Protein AF-A0A8T4NK28-F1 (afdb_monomer_lite)

Foldseek 3Di:
DDVVVVVVVVVVVVVVVVVVVVVVCQQPPDQPDKKKKWFAPDKDFPQAFDDWQVRLLVVVCVVCVVLVVVLVLDQPLVNVVSVVSSSVQWTHDRTIIGTDMDIDPPPDHDPDYPPPIDMDMRTQGNNNVVSNVVSCVVCVPVD

pLDDT: mean 89.83, std 8.31, range [47.47, 97.06]

Secondary structure (DSSP, 8-state):
--HHHHHHHHHHHHHHHHHHHHHHHHHHT-EEEEEEEEEEEEEEEEEEE-SSHHHHHHHHHHH-HHHHHHHHHS-HHHHHHHHHHHHHHEEEESEEEEEEEEEBTTTB--S-PPTTPEEEEEEEEHHHHHHHHHHHHHHTT--

Radius of gyration: 22.83 Å; chains: 1; bounding box: 56×36×70 Å

Structure (mmCIF, N/CA/C/O backbone):
data_AF-A0A8T4NK28-F1
#
_entry.id   AF-A0A8T4NK28-F1
#
loop_
_atom_site.group_PDB
_atom_site.id
_atom_site.type_symbol
_atom_site.label_atom_id
_atom_site.label_alt_id
_atom_site.label_comp_id
_atom_site.label_asym_id
_atom_site.label_entity_id
_atom_site.label_seq_id
_atom_site.pdbx_PDB_ins_code
_atom_site.Cartn_x
_atom_site.Cartn_y
_atom_site.Cartn_z
_atom_site.occupancy
_atom_site.B_iso_or_equiv
_atom_site.auth_seq_id
_atom_site.auth_comp_id
_atom_site.auth_asym_id
_atom_site.auth_atom_id
_atom_site.pdbx_PDB_model_num
ATOM 1 N N . MET A 1 1 ? 32.283 12.018 -45.852 1.00 55.84 1 MET A N 1
ATOM 2 C CA . MET A 1 1 ? 31.283 11.688 -44.808 1.00 55.84 1 MET A CA 1
ATOM 3 C C . MET A 1 1 ? 30.054 11.068 -45.479 1.00 55.84 1 MET A C 1
ATOM 5 O O . MET A 1 1 ? 29.073 11.740 -45.735 1.00 55.84 1 MET A O 1
ATOM 9 N N . GLY A 1 2 ? 30.067 9.849 -46.005 1.00 69.69 2 GLY A N 1
ATOM 10 C CA . GLY A 1 2 ? 30.623 8.604 -45.489 1.00 69.69 2 GLY A CA 1
ATOM 11 C C . GLY A 1 2 ? 29.429 7.779 -45.011 1.00 69.69 2 GLY A C 1
ATOM 12 O O . GLY A 1 2 ? 28.984 7.988 -43.892 1.00 69.69 2 GLY A O 1
ATOM 13 N N . LYS A 1 3 ? 28.861 6.915 -45.867 1.00 86.62 3 LYS A N 1
ATOM 14 C CA . LYS A 1 3 ? 27.627 6.129 -45.617 1.00 86.62 3 LYS A CA 1
ATOM 15 C C . LYS A 1 3 ? 27.588 5.463 -44.225 1.00 86.62 3 LYS A C 1
ATOM 17 O O . LYS A 1 3 ? 26.523 5.355 -43.635 1.00 86.62 3 LYS A O 1
ATOM 22 N N . ILE A 1 4 ? 28.756 5.126 -43.681 1.00 89.62 4 ILE A N 1
ATOM 23 C CA . ILE A 1 4 ? 28.978 4.603 -42.325 1.00 89.62 4 ILE A CA 1
ATOM 24 C C . ILE A 1 4 ? 28.420 5.531 -41.231 1.00 89.62 4 ILE A C 1
ATOM 26 O O . ILE A 1 4 ? 27.738 5.058 -40.332 1.00 89.62 4 ILE A O 1
ATOM 30 N N . PHE A 1 5 ? 28.628 6.849 -41.323 1.00 92.44 5 PHE A N 1
ATOM 31 C CA . PHE A 1 5 ? 28.103 7.803 -40.337 1.00 92.44 5 PHE A CA 1
ATOM 32 C C . PHE A 1 5 ? 26.569 7.829 -40.326 1.00 92.44 5 PHE A C 1
ATOM 34 O O . PHE A 1 5 ? 25.961 7.887 -39.264 1.00 92.44 5 PHE A O 1
ATOM 41 N N . LYS A 1 6 ? 25.930 7.709 -41.500 1.00 92.31 6 LYS A N 1
ATOM 42 C CA . LYS A 1 6 ? 24.464 7.613 -41.602 1.00 92.31 6 LYS A CA 1
ATOM 43 C C . LYS A 1 6 ? 23.932 6.320 -40.979 1.00 92.31 6 LYS A C 1
ATOM 45 O O . LYS A 1 6 ? 22.901 6.356 -40.321 1.00 92.31 6 LYS A O 1
ATOM 50 N N . ILE A 1 7 ? 24.640 5.202 -41.166 1.00 93.56 7 ILE A N 1
ATOM 51 C CA . ILE A 1 7 ? 24.281 3.915 -40.554 1.00 93.56 7 ILE A CA 1
ATOM 52 C C . ILE A 1 7 ? 24.419 3.997 -39.030 1.00 93.56 7 ILE A C 1
ATOM 54 O O . ILE A 1 7 ? 23.490 3.621 -38.327 1.00 93.56 7 ILE A O 1
ATOM 58 N N . LEU A 1 8 ? 25.524 4.548 -38.516 1.00 93.88 8 LEU A N 1
ATOM 59 C CA . LEU A 1 8 ? 25.724 4.738 -37.075 1.00 93.88 8 LEU A CA 1
ATOM 60 C C . LEU A 1 8 ? 24.648 5.638 -36.456 1.00 93.88 8 LEU A C 1
ATOM 62 O O . LEU A 1 8 ? 24.099 5.297 -35.413 1.00 93.88 8 LEU A O 1
ATOM 66 N N . LEU A 1 9 ? 24.304 6.746 -37.118 1.00 95.06 9 LEU A N 1
ATOM 67 C CA . LEU A 1 9 ? 23.229 7.636 -36.677 1.00 95.06 9 LEU A CA 1
ATOM 68 C C . LEU A 1 9 ? 21.877 6.907 -36.630 1.00 95.06 9 LEU A C 1
ATOM 70 O O . LEU A 1 9 ? 21.128 7.060 -35.669 1.00 95.06 9 LEU A O 1
ATOM 74 N N . LEU A 1 10 ? 21.575 6.097 -37.649 1.00 95.69 10 LEU A N 1
ATOM 75 C CA . LEU A 1 10 ? 20.335 5.326 -37.710 1.00 95.69 10 LEU A CA 1
ATOM 76 C C . LEU A 1 10 ? 20.272 4.274 -36.597 1.00 95.69 10 LEU A C 1
ATOM 78 O O . LEU A 1 10 ? 19.253 4.169 -35.924 1.00 95.69 10 LEU A O 1
ATOM 82 N N . VAL A 1 11 ? 21.366 3.548 -36.356 1.00 96.06 11 VAL A N 1
ATOM 83 C CA . VAL A 1 11 ? 21.460 2.581 -35.252 1.00 96.06 11 VAL A CA 1
ATOM 84 C C . VAL A 1 11 ? 21.263 3.276 -33.905 1.00 96.06 11 VAL A C 1
ATOM 86 O O . VAL A 1 11 ? 20.478 2.807 -33.087 1.00 96.06 11 VAL A O 1
ATOM 89 N N . PHE A 1 12 ? 21.911 4.422 -33.689 1.00 96.94 12 PHE A N 1
ATOM 90 C CA . PHE A 1 12 ? 21.747 5.200 -32.463 1.00 96.94 12 PHE A CA 1
ATOM 91 C C . PHE A 1 12 ? 20.293 5.648 -32.252 1.00 96.94 12 PHE A C 1
ATOM 93 O O . PHE A 1 12 ? 19.758 5.505 -31.155 1.00 96.94 12 PHE A O 1
ATOM 100 N N . LEU A 1 13 ? 19.624 6.120 -33.308 1.00 97.00 13 LEU A N 1
ATOM 101 C CA . LEU A 1 13 ? 18.224 6.536 -33.240 1.00 97.00 13 LEU A CA 1
ATOM 102 C C . LEU A 1 13 ? 17.291 5.362 -32.908 1.00 97.00 13 LEU A C 1
ATOM 104 O O . LEU A 1 13 ? 16.394 5.511 -32.082 1.00 97.00 13 LEU A O 1
ATOM 108 N N . VAL A 1 14 ? 17.534 4.182 -33.487 1.00 97.06 14 VAL A N 1
ATOM 109 C CA . VAL A 1 14 ? 16.784 2.959 -33.155 1.00 97.06 14 VAL A CA 1
ATOM 110 C C . VAL A 1 14 ? 16.990 2.561 -31.690 1.00 97.06 14 VAL A C 1
ATOM 112 O O . VAL A 1 14 ? 16.018 2.232 -31.013 1.00 97.06 14 VAL A O 1
ATOM 115 N N . ILE A 1 15 ? 18.220 2.642 -31.173 1.00 97.06 15 ILE A N 1
ATOM 116 C CA . ILE A 1 15 ? 18.516 2.355 -29.759 1.00 97.06 15 ILE A CA 1
ATOM 117 C C . ILE A 1 15 ? 17.785 3.338 -28.838 1.00 97.06 15 ILE A C 1
ATOM 119 O O . ILE A 1 15 ? 17.191 2.908 -27.851 1.00 97.06 15 ILE A O 1
ATOM 123 N N . LEU A 1 16 ? 17.777 4.635 -29.161 1.00 97.06 16 LEU A N 1
ATOM 124 C CA . LEU A 1 16 ? 17.052 5.635 -28.373 1.00 97.06 16 LEU A CA 1
ATOM 125 C C . LEU A 1 16 ? 15.543 5.379 -28.353 1.00 97.06 16 LEU A C 1
ATOM 127 O O . LEU A 1 16 ? 14.923 5.496 -27.298 1.00 97.06 16 LEU A O 1
ATOM 131 N N . LEU A 1 17 ? 14.955 4.997 -29.491 1.00 96.88 17 LEU A N 1
ATOM 132 C CA . LEU A 1 17 ? 13.538 4.636 -29.554 1.00 96.88 17 LEU A CA 1
ATOM 133 C C . LEU A 1 17 ? 13.239 3.404 -28.695 1.00 96.88 17 LEU A C 1
ATOM 135 O O . LEU A 1 17 ? 12.299 3.430 -27.903 1.00 96.88 17 LEU A O 1
ATOM 139 N N . ALA A 1 18 ? 14.059 2.355 -28.799 1.00 96.81 18 ALA A N 1
ATOM 140 C CA . ALA A 1 18 ? 13.902 1.150 -27.988 1.00 96.81 18 ALA A CA 1
ATOM 141 C C . ALA A 1 18 ? 14.029 1.452 -26.485 1.00 96.81 18 ALA A C 1
ATOM 143 O O . ALA A 1 18 ? 13.201 1.001 -25.694 1.00 96.81 18 ALA A O 1
ATOM 144 N N . ALA A 1 19 ? 15.014 2.267 -26.095 1.00 96.69 19 ALA A N 1
ATOM 145 C CA . ALA A 1 19 ? 15.199 2.701 -24.713 1.00 96.69 19 ALA A CA 1
ATOM 146 C C . ALA A 1 19 ? 14.020 3.549 -24.210 1.00 96.69 19 ALA A C 1
ATOM 148 O O . ALA A 1 19 ? 13.579 3.366 -23.078 1.00 96.69 19 ALA A O 1
ATOM 149 N N . GLY A 1 20 ? 13.472 4.432 -25.051 1.00 96.19 20 GLY A N 1
ATOM 150 C CA . GLY A 1 20 ? 12.294 5.232 -24.720 1.00 96.19 20 GLY A CA 1
ATOM 151 C C . GLY A 1 20 ? 11.056 4.372 -24.463 1.00 96.19 20 GLY A C 1
ATOM 152 O O . GLY A 1 20 ? 10.392 4.541 -23.441 1.00 96.19 20 GLY A O 1
ATOM 153 N N . VAL A 1 21 ? 10.781 3.402 -25.342 1.00 96.75 21 VAL A N 1
ATOM 154 C CA . VAL A 1 21 ? 9.658 2.462 -25.174 1.00 96.75 21 VAL A CA 1
ATOM 155 C C . VAL A 1 21 ? 9.841 1.612 -23.917 1.00 96.75 21 VAL A C 1
ATOM 157 O O . VAL A 1 21 ? 8.914 1.504 -23.114 1.00 96.75 21 VAL A O 1
ATOM 160 N N . ALA A 1 22 ? 11.040 1.064 -23.703 1.00 95.38 22 ALA A N 1
ATOM 161 C CA . ALA A 1 22 ? 11.349 0.296 -22.501 1.00 95.38 22 ALA A CA 1
ATOM 162 C C . ALA A 1 22 ? 11.184 1.144 -21.230 1.00 95.38 22 ALA A C 1
ATOM 164 O O . ALA A 1 22 ? 10.591 0.683 -20.260 1.00 95.38 22 ALA A O 1
ATOM 165 N N . GLY A 1 23 ? 11.639 2.399 -21.244 1.00 94.56 23 GLY A N 1
ATOM 166 C CA . GLY A 1 23 ? 11.491 3.323 -20.120 1.00 94.56 23 GLY A CA 1
ATOM 167 C C . GLY A 1 23 ? 10.028 3.587 -19.760 1.00 94.56 23 GLY A C 1
ATOM 168 O O . GLY A 1 23 ? 9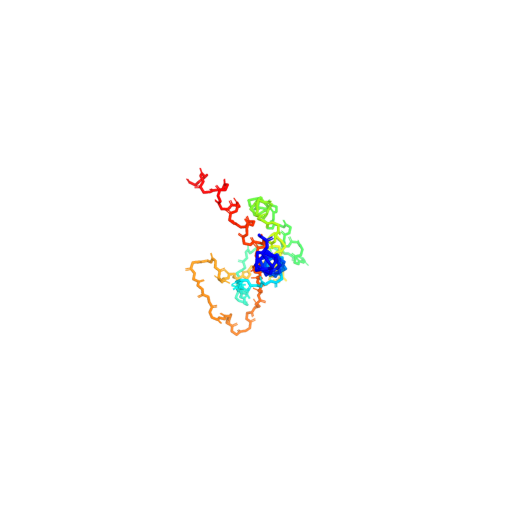.663 3.497 -18.590 1.00 94.56 23 GLY A O 1
ATOM 169 N N . ILE A 1 24 ? 9.173 3.841 -20.756 1.00 95.69 24 ILE A N 1
ATOM 170 C CA . ILE A 1 24 ? 7.726 4.023 -20.545 1.00 95.69 24 ILE A CA 1
ATOM 171 C C . ILE A 1 24 ? 7.090 2.743 -19.995 1.00 95.69 24 ILE A C 1
ATOM 173 O O . ILE A 1 24 ? 6.249 2.819 -19.096 1.00 95.69 24 ILE A O 1
ATOM 177 N N . TYR A 1 25 ? 7.496 1.581 -20.512 1.00 95.81 25 TYR A N 1
ATOM 178 C CA . TYR A 1 25 ? 7.007 0.293 -20.036 1.00 95.81 25 TYR A CA 1
ATOM 179 C C . TYR A 1 25 ? 7.362 0.069 -18.563 1.00 95.81 25 TYR A C 1
ATOM 181 O O . TYR A 1 25 ? 6.482 -0.188 -17.742 1.00 95.81 25 TYR A O 1
ATOM 189 N N . PHE A 1 26 ? 8.637 0.242 -18.213 1.00 94.19 26 PHE A N 1
ATOM 190 C CA . PHE A 1 26 ? 9.107 0.079 -16.843 1.00 94.19 26 PHE A CA 1
ATOM 191 C C . PHE A 1 26 ? 8.457 1.077 -15.882 1.00 94.19 26 PHE A C 1
ATOM 193 O O . PHE A 1 26 ? 8.099 0.713 -14.768 1.00 94.19 26 PHE A O 1
ATOM 200 N N . TYR A 1 27 ? 8.252 2.321 -16.314 1.00 93.06 27 TYR A N 1
ATOM 201 C CA . TYR A 1 27 ? 7.642 3.349 -15.476 1.00 93.06 27 TYR A CA 1
ATOM 202 C C . TYR A 1 27 ? 6.173 3.054 -15.134 1.00 93.06 27 TYR A C 1
ATOM 204 O O . TYR A 1 27 ? 5.763 3.280 -13.996 1.00 93.06 27 TYR A O 1
ATOM 212 N N . ASN A 1 28 ? 5.393 2.543 -16.094 1.00 92.69 28 ASN A N 1
ATOM 213 C CA . ASN A 1 28 ? 3.938 2.418 -15.948 1.00 92.69 28 ASN A CA 1
ATOM 214 C C . ASN A 1 28 ? 3.432 1.004 -15.639 1.00 92.69 28 ASN A C 1
ATOM 216 O O . ASN A 1 28 ? 2.377 0.890 -15.023 1.00 92.69 28 ASN A O 1
ATOM 220 N N . TYR A 1 29 ? 4.120 -0.043 -16.103 1.00 93.38 29 TYR A N 1
ATOM 221 C CA . TYR A 1 29 ? 3.566 -1.405 -16.137 1.00 93.38 29 TYR A CA 1
ATOM 222 C C . TYR A 1 29 ? 4.434 -2.451 -15.448 1.00 93.38 29 TYR A C 1
ATOM 224 O O . TYR A 1 29 ? 3.924 -3.487 -15.035 1.00 93.38 29 TYR A O 1
ATOM 232 N N . TYR A 1 30 ? 5.741 -2.225 -15.323 1.00 93.81 30 TYR A N 1
ATOM 233 C CA . TYR A 1 30 ? 6.595 -3.191 -14.646 1.00 93.81 30 TYR A CA 1
ATOM 234 C C . TYR A 1 30 ? 6.475 -3.053 -13.128 1.00 93.81 30 TYR A C 1
ATOM 236 O O . TYR A 1 30 ? 6.791 -2.002 -12.568 1.00 93.81 30 TYR A O 1
ATOM 244 N N . VAL A 1 31 ? 6.053 -4.131 -12.469 1.00 93.62 31 VAL A N 1
ATOM 245 C CA . VAL A 1 31 ? 6.042 -4.236 -11.008 1.00 93.62 31 VAL A CA 1
ATOM 246 C C . VAL A 1 31 ? 7.471 -4.492 -10.534 1.00 93.62 31 VAL A C 1
ATOM 248 O O . VAL A 1 31 ? 8.041 -5.555 -10.773 1.00 93.62 31 VAL A O 1
ATOM 251 N N . PHE A 1 32 ? 8.072 -3.513 -9.863 1.00 91.12 32 PHE A N 1
ATOM 252 C CA . PHE A 1 32 ? 9.423 -3.649 -9.308 1.00 91.12 32 PHE A CA 1
ATOM 253 C C . PHE A 1 32 ? 9.431 -4.378 -7.973 1.00 91.12 32 PHE A C 1
ATOM 255 O O . PHE A 1 32 ? 10.407 -5.050 -7.638 1.00 91.12 32 PHE A O 1
ATOM 262 N N . LYS A 1 33 ? 8.368 -4.201 -7.189 1.00 90.00 33 LYS A N 1
ATOM 263 C CA . LYS A 1 33 ? 8.234 -4.812 -5.875 1.00 90.00 33 LYS A CA 1
ATOM 264 C C . LYS A 1 33 ? 6.766 -5.025 -5.558 1.00 90.00 33 LYS A C 1
ATOM 266 O O . LYS A 1 33 ? 5.961 -4.126 -5.766 1.00 90.00 33 LYS A O 1
ATOM 271 N N . THR A 1 34 ? 6.450 -6.171 -4.981 1.00 91.19 34 THR A N 1
ATOM 272 C CA . THR A 1 34 ? 5.144 -6.426 -4.376 1.00 91.19 34 THR A CA 1
ATOM 273 C C . THR A 1 34 ? 5.339 -6.434 -2.871 1.00 91.19 34 THR A C 1
ATOM 275 O O . THR A 1 34 ? 6.203 -7.151 -2.371 1.00 91.19 34 THR A O 1
ATOM 278 N N . MET A 1 35 ? 4.600 -5.587 -2.160 1.00 90.81 35 MET A N 1
ATOM 279 C CA . MET A 1 35 ? 4.523 -5.623 -0.704 1.00 90.81 35 MET A CA 1
ATOM 280 C C . MET A 1 35 ? 3.293 -6.419 -0.303 1.00 90.81 35 MET A C 1
ATOM 282 O O . MET A 1 35 ? 2.206 -6.224 -0.851 1.00 90.81 35 MET A O 1
ATOM 286 N N . ARG A 1 36 ? 3.474 -7.295 0.670 1.00 93.12 36 ARG A N 1
ATOM 287 C CA . ARG A 1 36 ? 2.423 -8.115 1.242 1.00 93.12 36 ARG A CA 1
ATOM 288 C C . ARG A 1 36 ? 2.005 -7.567 2.592 1.00 93.12 36 ARG A C 1
ATOM 290 O O . ARG A 1 36 ? 2.831 -7.446 3.495 1.00 93.12 36 ARG A O 1
ATOM 297 N N . VAL A 1 37 ? 0.717 -7.289 2.737 1.00 93.12 37 VAL A N 1
ATOM 298 C CA . VAL A 1 37 ? 0.092 -6.945 4.014 1.00 93.12 37 VAL A CA 1
ATOM 299 C C . VAL A 1 37 ? -0.934 -8.016 4.348 1.00 93.12 37 VAL A C 1
ATOM 301 O O . VAL A 1 37 ? -1.757 -8.376 3.515 1.00 93.12 37 VAL A O 1
ATOM 304 N N . CYS A 1 38 ? -0.877 -8.526 5.568 1.00 93.94 38 CYS A N 1
ATOM 305 C CA . CYS A 1 38 ? -1.761 -9.555 6.080 1.00 93.94 38 CYS A CA 1
ATOM 306 C C . CYS A 1 38 ? -2.671 -8.953 7.146 1.00 93.94 38 CYS A C 1
ATOM 308 O O . CYS A 1 38 ? -2.198 -8.308 8.090 1.00 93.94 38 CYS A O 1
ATOM 310 N N . VAL A 1 39 ? -3.971 -9.190 7.006 1.00 94.88 39 VAL A N 1
ATOM 311 C CA . VAL A 1 39 ? -4.977 -8.873 8.019 1.00 94.88 39 VAL A CA 1
ATOM 312 C C . VAL A 1 39 ? -5.324 -10.169 8.737 1.00 94.88 39 VAL A C 1
ATOM 314 O O . VAL A 1 39 ? -5.892 -11.090 8.149 1.00 94.88 39 VAL A O 1
ATOM 317 N N . SER A 1 40 ? -4.935 -10.255 10.004 1.00 93.94 40 SER A N 1
ATOM 318 C CA . SER A 1 40 ? -5.077 -11.478 10.778 1.00 93.94 40 SER A CA 1
ATOM 319 C C . SER A 1 40 ? -6.526 -11.773 11.134 1.00 93.94 40 SER A C 1
ATOM 321 O O . SER A 1 40 ? -7.294 -10.863 11.433 1.00 93.94 40 SER A O 1
ATOM 323 N N . ASN A 1 41 ? -6.897 -13.048 11.201 1.00 92.12 41 ASN A N 1
ATOM 324 C CA . ASN A 1 41 ? -8.174 -13.424 11.816 1.00 92.12 41 ASN A CA 1
ATOM 325 C C . ASN A 1 41 ? -8.199 -13.205 13.333 1.00 92.12 41 ASN A C 1
ATOM 327 O O . ASN A 1 41 ? -9.277 -13.157 13.929 1.00 92.12 41 ASN A O 1
ATOM 331 N N . GLU A 1 42 ? -7.034 -13.046 13.963 1.00 93.12 42 GLU A N 1
ATOM 332 C CA . GLU A 1 42 ? -6.958 -12.638 15.357 1.00 93.12 42 GLU A CA 1
ATOM 333 C C . GLU A 1 42 ? -7.431 -11.193 15.507 1.00 93.12 42 GLU A C 1
ATOM 335 O O . GLU A 1 42 ? -6.902 -10.267 14.883 1.00 93.12 42 GLU A O 1
ATOM 340 N N . SER A 1 43 ? -8.416 -10.997 16.381 1.00 92.81 43 SER A N 1
ATOM 341 C CA . SER A 1 43 ? -9.000 -9.692 16.655 1.00 92.81 43 SER A CA 1
ATOM 342 C C . SER A 1 43 ? -8.925 -9.340 18.133 1.00 92.81 43 SER A C 1
ATOM 344 O O . SER A 1 43 ? -8.909 -10.203 19.014 1.00 92.81 43 SER A O 1
ATOM 346 N N . LYS A 1 44 ? -8.857 -8.039 18.405 1.00 94.00 44 LYS A N 1
ATOM 347 C CA . LYS A 1 44 ? -8.921 -7.469 19.746 1.00 94.00 44 LYS A CA 1
ATOM 348 C C . LYS A 1 44 ? -10.202 -6.673 19.878 1.00 94.00 44 LYS A C 1
ATOM 350 O O . LYS A 1 44 ? -10.488 -5.808 19.055 1.00 94.00 44 LYS A O 1
ATOM 355 N N . ASP A 1 45 ? -10.949 -6.975 20.926 1.00 93.94 45 ASP A N 1
ATOM 356 C CA . ASP A 1 45 ? -12.125 -6.213 21.314 1.00 93.94 45 ASP A CA 1
ATOM 357 C C . ASP A 1 45 ? -11.692 -4.891 21.960 1.00 93.94 45 ASP A C 1
ATOM 359 O O . ASP A 1 45 ? -10.843 -4.883 22.856 1.00 93.94 45 ASP A O 1
ATOM 363 N N . ILE A 1 46 ? -12.259 -3.782 21.490 1.00 91.75 46 ILE A N 1
ATOM 364 C CA . ILE A 1 46 ? -12.005 -2.441 22.037 1.00 91.75 46 ILE A CA 1
ATOM 365 C C . ILE A 1 46 ? -13.140 -1.942 22.945 1.00 91.75 46 ILE A C 1
ATOM 367 O O . ILE A 1 46 ? -13.124 -0.787 23.363 1.00 91.75 46 ILE A O 1
ATOM 371 N N . GLN A 1 47 ? -14.111 -2.804 23.260 1.00 92.06 47 GLN A N 1
ATOM 372 C CA . GLN A 1 47 ? -15.242 -2.578 24.168 1.00 92.06 47 GLN A CA 1
ATOM 373 C C . GLN A 1 47 ? -16.131 -1.384 23.788 1.00 92.06 47 GLN A C 1
ATOM 375 O O . GLN A 1 47 ? -16.803 -0.794 24.632 1.00 92.06 47 GLN A O 1
ATOM 380 N N . LEU A 1 48 ? -16.153 -1.022 22.504 1.00 91.75 48 LEU A N 1
ATOM 381 C CA . LEU A 1 48 ? -17.056 -0.008 21.972 1.00 91.75 48 LEU A CA 1
ATOM 382 C C . LEU A 1 48 ? -18.277 -0.689 21.375 1.00 91.75 48 LEU A C 1
ATOM 384 O O . LEU A 1 48 ? -18.157 -1.360 20.358 1.00 91.75 48 LEU A O 1
ATOM 388 N N . ASN A 1 49 ? -19.451 -0.491 21.967 1.00 94.56 49 ASN A N 1
ATOM 389 C CA . ASN A 1 49 ? -20.692 -1.033 21.415 1.00 94.56 49 ASN A CA 1
ATOM 390 C C . ASN A 1 49 ? -20.911 -0.538 19.985 1.00 94.56 49 ASN A C 1
ATOM 392 O O . ASN A 1 49 ? -20.725 0.655 19.699 1.00 94.56 49 ASN A O 1
ATOM 396 N N . CYS A 1 50 ? -21.358 -1.436 19.115 1.00 94.69 50 CYS A N 1
ATOM 397 C CA . CYS A 1 50 ? -21.573 -1.131 17.713 1.00 94.69 50 CYS A CA 1
ATOM 398 C C . CYS A 1 50 ? -22.827 -1.790 17.153 1.00 94.69 50 CYS A C 1
ATOM 400 O O . CYS A 1 50 ? -23.307 -2.810 17.640 1.00 94.69 50 CYS A O 1
ATOM 402 N N . THR A 1 51 ? -23.362 -1.170 16.107 1.00 95.31 51 THR A N 1
ATOM 403 C CA . THR A 1 51 ? -24.529 -1.677 15.362 1.00 95.31 51 THR A CA 1
ATOM 404 C C . THR A 1 51 ? -24.168 -2.138 13.952 1.00 95.31 51 THR A C 1
ATOM 406 O O . THR A 1 51 ? -24.936 -2.855 13.318 1.00 95.31 51 THR A O 1
ATOM 409 N N . SER A 1 52 ? -23.011 -1.709 13.445 1.00 96.31 52 SER A N 1
ATOM 410 C CA . SER A 1 52 ? -22.490 -2.055 12.125 1.00 96.31 52 SER A CA 1
ATOM 411 C C . SER A 1 52 ? -20.984 -1.795 12.057 1.00 96.31 52 SER A C 1
ATOM 413 O O . SER A 1 52 ? -20.444 -1.019 12.848 1.00 96.31 52 SER A O 1
ATOM 415 N N . ASP A 1 53 ? -20.306 -2.371 11.063 1.00 94.44 53 ASP A N 1
ATOM 416 C CA . ASP A 1 53 ? -18.885 -2.086 10.821 1.00 94.44 53 ASP A CA 1
ATOM 417 C C . ASP A 1 53 ? -18.643 -0.597 10.528 1.00 94.44 53 ASP A C 1
ATOM 419 O O . ASP A 1 53 ? -17.620 -0.035 10.916 1.00 94.44 53 ASP A O 1
ATOM 423 N N . LEU A 1 54 ? -19.606 0.070 9.876 1.00 94.19 54 LEU A N 1
ATOM 424 C CA . LEU A 1 54 ? -19.534 1.503 9.589 1.00 94.19 54 LEU A CA 1
ATOM 425 C C . LEU A 1 54 ? -19.551 2.343 10.872 1.00 94.19 54 LEU A C 1
ATOM 427 O O . LEU A 1 54 ? -18.822 3.330 10.963 1.00 94.19 54 LEU A O 1
ATOM 431 N N . ASP A 1 55 ? -20.346 1.938 11.863 1.00 94.06 55 ASP A N 1
ATOM 432 C CA . ASP A 1 55 ? -20.401 2.581 13.180 1.00 94.06 55 ASP A CA 1
ATOM 433 C C . ASP A 1 55 ? -19.045 2.462 13.896 1.00 94.06 55 ASP A C 1
ATOM 435 O O . ASP A 1 55 ? -18.509 3.457 14.382 1.00 94.06 55 ASP A O 1
ATOM 439 N N . CYS A 1 56 ? -18.416 1.281 13.854 1.00 93.44 56 CYS A N 1
ATOM 440 C CA . CYS A 1 56 ? -17.063 1.100 14.387 1.00 93.44 56 CYS A CA 1
ATOM 441 C C . CYS A 1 56 ? -16.024 1.967 13.690 1.00 93.44 56 CYS A C 1
ATOM 443 O O . CYS A 1 56 ? -15.240 2.641 14.359 1.00 93.44 56 CYS A O 1
ATOM 445 N N . ARG A 1 57 ? -16.026 1.975 12.353 1.00 91.31 57 ARG A N 1
ATOM 446 C CA . ARG A 1 57 ? -15.102 2.804 11.574 1.00 91.31 57 ARG A CA 1
ATOM 447 C C . ARG A 1 57 ? -15.265 4.276 11.926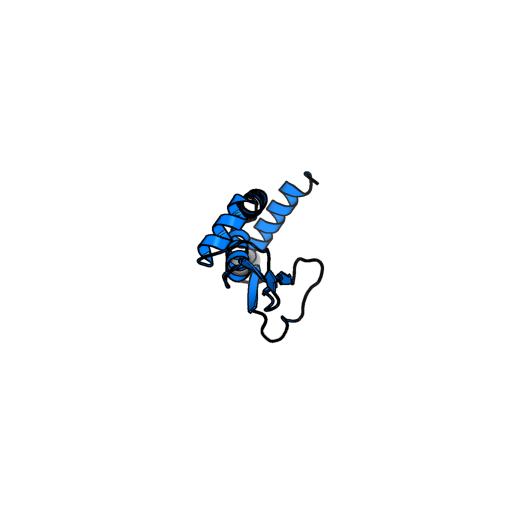 1.00 91.31 57 ARG A C 1
ATOM 449 O O . ARG A 1 57 ? -14.280 4.927 12.249 1.00 91.31 57 ARG A O 1
ATOM 456 N N . THR A 1 58 ? -16.499 4.769 11.957 1.00 91.69 58 THR A N 1
ATOM 457 C CA . THR A 1 58 ? -16.800 6.166 12.300 1.00 91.69 58 THR A CA 1
ATOM 458 C C . THR A 1 58 ? -16.283 6.513 13.695 1.00 91.69 58 THR A C 1
ATOM 460 O O . THR A 1 58 ? -15.502 7.448 13.839 1.00 91.69 58 THR A O 1
ATOM 463 N N . LYS A 1 59 ? -16.600 5.694 14.706 1.00 90.62 59 LYS A N 1
ATOM 464 C CA . LYS A 1 59 ? -16.143 5.899 16.091 1.00 90.62 59 LYS A CA 1
ATOM 465 C C . LYS A 1 59 ? -14.622 5.868 16.240 1.00 90.62 59 LYS A C 1
ATOM 467 O O . LYS A 1 59 ? -14.070 6.604 17.057 1.00 90.62 59 LYS A O 1
ATOM 472 N N . ILE A 1 60 ? -13.933 5.007 15.491 1.00 88.25 60 ILE A N 1
ATOM 473 C CA . ILE A 1 60 ? -12.467 4.925 15.523 1.00 88.25 60 ILE A CA 1
ATOM 474 C C . ILE A 1 60 ? -11.846 6.154 14.852 1.00 88.25 60 ILE A C 1
ATOM 476 O O . ILE A 1 60 ? -10.900 6.717 15.400 1.00 88.25 60 ILE A O 1
ATOM 480 N N . LEU A 1 61 ? -12.382 6.597 13.712 1.00 87.00 61 LEU A N 1
ATOM 481 C CA . LEU A 1 61 ? -11.887 7.776 12.995 1.00 87.00 61 LEU A CA 1
ATOM 482 C C . LEU A 1 61 ? -12.134 9.071 13.779 1.00 87.00 61 LEU A C 1
ATOM 484 O O . LEU A 1 61 ? -11.228 9.894 13.896 1.00 87.00 61 LEU A O 1
ATOM 488 N N . GLU A 1 62 ? -13.314 9.225 14.383 1.00 86.56 62 GLU A N 1
ATOM 489 C CA . GLU A 1 62 ? -13.648 10.374 15.236 1.00 86.56 62 GLU A CA 1
ATOM 490 C C . GLU A 1 62 ? -12.715 10.480 16.449 1.00 86.56 62 GLU A C 1
ATOM 492 O O . GLU A 1 62 ? -12.273 11.573 16.805 1.00 86.56 62 GLU A O 1
ATOM 497 N N . ASN A 1 63 ? -12.355 9.343 17.051 1.00 82.19 63 ASN A N 1
ATOM 498 C CA . ASN A 1 63 ? -11.440 9.301 18.192 1.00 82.19 63 ASN A CA 1
ATOM 499 C C . ASN A 1 63 ? -9.955 9.358 17.797 1.00 82.19 63 ASN A C 1
ATOM 501 O O . ASN A 1 63 ? -9.100 9.513 18.672 1.00 82.19 63 ASN A O 1
ATOM 505 N N . ASN A 1 64 ? -9.620 9.220 16.510 1.00 80.25 64 ASN A N 1
ATOM 506 C CA . ASN A 1 64 ? -8.239 9.116 16.049 1.00 80.25 64 ASN A CA 1
ATOM 507 C C . ASN A 1 64 ? -7.992 9.919 14.766 1.00 80.25 64 ASN A C 1
ATOM 509 O O . ASN A 1 64 ? -7.625 9.385 13.720 1.00 80.25 64 ASN A O 1
ATOM 513 N N . THR A 1 65 ? -8.125 11.241 14.880 1.00 81.06 65 THR A N 1
ATOM 514 C CA . THR A 1 65 ? -7.883 12.205 13.791 1.00 81.06 65 THR A CA 1
ATOM 515 C C . THR A 1 65 ? -6.493 12.087 13.159 1.00 81.06 65 THR A C 1
ATOM 517 O O . THR A 1 65 ? -6.324 12.378 11.975 1.00 81.06 65 THR A O 1
ATOM 520 N N . LYS A 1 66 ? -5.503 11.587 13.911 1.00 84.44 66 LYS A N 1
ATOM 521 C CA . LYS A 1 66 ? -4.144 11.334 13.413 1.00 84.44 66 LYS A CA 1
ATOM 522 C C . LYS A 1 66 ? -4.101 10.287 12.303 1.00 84.44 66 LYS A C 1
ATOM 524 O O . LYS A 1 66 ? -3.188 10.321 11.486 1.00 84.44 66 LYS A O 1
ATOM 529 N N . PHE A 1 67 ? -5.048 9.351 12.277 1.00 83.62 67 PHE A N 1
ATOM 530 C CA . PHE A 1 67 ? -5.081 8.309 11.258 1.00 83.62 67 PHE A CA 1
ATOM 531 C C . PHE A 1 67 ? -5.510 8.858 9.894 1.00 83.62 67 PHE A C 1
ATOM 533 O O . PHE A 1 67 ? -4.833 8.605 8.901 1.00 83.62 67 PHE A O 1
ATOM 540 N N . GLU A 1 68 ? -6.567 9.674 9.842 1.00 85.62 68 GLU A N 1
ATOM 541 C CA . GLU A 1 68 ? -6.959 10.352 8.596 1.00 85.62 68 GLU A CA 1
ATOM 542 C C . GLU A 1 68 ? -5.879 11.322 8.125 1.00 85.62 68 GLU A C 1
ATOM 544 O O . GLU A 1 68 ? -5.586 11.375 6.935 1.00 85.62 68 GLU A O 1
ATOM 549 N N . GLU A 1 69 ? -5.222 12.036 9.043 1.00 88.12 69 GLU A N 1
ATOM 550 C CA . GLU A 1 69 ? -4.075 12.875 8.694 1.00 88.12 69 GLU A CA 1
ATOM 551 C C . GLU A 1 69 ? -2.912 12.039 8.130 1.00 88.12 69 GLU A C 1
ATOM 553 O O . GLU A 1 69 ? -2.288 12.427 7.141 1.00 88.12 69 GLU A O 1
ATOM 558 N N . MET A 1 70 ? -2.633 10.866 8.706 1.00 86.31 70 MET A N 1
ATOM 559 C CA . MET A 1 70 ? -1.608 9.949 8.203 1.00 86.31 70 MET A CA 1
ATOM 560 C C . MET A 1 70 ? -1.944 9.438 6.796 1.00 86.31 70 MET A C 1
ATOM 562 O O . MET A 1 70 ? -1.062 9.439 5.938 1.00 86.31 70 MET A O 1
ATOM 566 N N . ILE A 1 71 ? -3.196 9.040 6.540 1.00 88.25 71 ILE A N 1
ATOM 567 C CA . ILE A 1 71 ? -3.643 8.620 5.202 1.00 88.25 71 ILE A CA 1
ATOM 568 C C . ILE A 1 71 ? -3.561 9.792 4.227 1.00 88.25 71 ILE A C 1
ATOM 570 O O . ILE A 1 71 ? -2.994 9.642 3.151 1.00 88.25 71 ILE A O 1
ATOM 574 N N . ALA A 1 72 ? -4.089 10.961 4.590 1.00 89.31 72 ALA A N 1
ATOM 575 C CA . ALA A 1 72 ? -4.127 12.126 3.711 1.00 89.31 72 ALA A CA 1
ATOM 576 C C . ALA A 1 72 ? -2.725 12.596 3.299 1.00 89.31 72 ALA A C 1
ATOM 578 O O . ALA A 1 72 ? -2.536 13.066 2.177 1.00 89.31 72 ALA A O 1
ATOM 579 N N . ASN A 1 73 ? -1.742 12.441 4.189 1.00 89.50 73 ASN A N 1
ATOM 580 C CA . ASN A 1 73 ? -0.352 12.774 3.906 1.00 89.50 73 ASN A CA 1
ATOM 581 C C . ASN A 1 73 ? 0.395 11.673 3.137 1.00 89.50 73 ASN A C 1
ATOM 583 O O . ASN A 1 73 ? 1.447 11.959 2.572 1.00 89.50 73 ASN A O 1
ATOM 587 N N . ALA A 1 74 ? -0.100 10.433 3.097 1.00 89.50 74 ALA A N 1
ATOM 588 C CA . ALA A 1 74 ? 0.554 9.352 2.368 1.00 89.50 74 ALA A CA 1
ATOM 589 C C . ALA A 1 74 ? 0.486 9.568 0.838 1.00 89.50 74 ALA A C 1
ATOM 591 O O . ALA A 1 74 ? -0.438 10.218 0.341 1.00 89.50 74 ALA A O 1
ATOM 592 N N . PRO A 1 75 ? 1.424 8.996 0.058 1.00 89.88 75 PRO A N 1
ATOM 593 C CA . PRO A 1 75 ? 1.326 8.958 -1.401 1.00 89.88 75 PRO A CA 1
ATOM 594 C C . PRO A 1 75 ? -0.010 8.382 -1.871 1.00 89.88 75 PRO A C 1
ATOM 596 O O . PRO A 1 75 ? -0.497 7.418 -1.280 1.00 89.88 75 PRO A O 1
ATOM 599 N N . VAL A 1 76 ? -0.563 8.918 -2.964 1.00 89.81 76 VAL A N 1
ATOM 600 C CA . VAL A 1 76 ? -1.904 8.568 -3.475 1.00 89.81 76 VAL A CA 1
ATOM 601 C C . VAL A 1 76 ? -2.082 7.056 -3.628 1.00 89.81 76 VAL A C 1
ATOM 603 O O . VAL A 1 76 ? -3.071 6.509 -3.152 1.00 89.81 76 VAL A O 1
ATOM 606 N N . PHE A 1 77 ? -1.089 6.361 -4.191 1.00 87.31 77 PHE A N 1
ATOM 607 C CA . PHE A 1 77 ? -1.149 4.906 -4.376 1.00 87.31 77 PHE A CA 1
ATOM 608 C C . PHE A 1 77 ? -1.257 4.110 -3.059 1.00 87.31 77 PHE A C 1
ATOM 610 O O . PHE A 1 77 ? -1.740 2.979 -3.061 1.00 87.31 77 PHE A O 1
ATOM 617 N N . MET A 1 78 ? -0.803 4.678 -1.934 1.00 89.88 78 MET A N 1
ATOM 618 C CA . MET A 1 78 ? -0.940 4.068 -0.610 1.00 89.88 78 MET A CA 1
ATOM 619 C C . MET A 1 78 ? -2.250 4.434 0.072 1.00 89.88 78 MET A C 1
ATOM 621 O O . MET A 1 78 ? -2.708 3.645 0.889 1.00 89.88 78 MET A O 1
ATOM 625 N N . GLN A 1 79 ? -2.869 5.575 -0.242 1.00 91.56 79 GLN A N 1
ATOM 626 C CA . GLN A 1 79 ? -4.089 6.016 0.443 1.00 91.56 79 GLN A CA 1
ATOM 627 C C . GLN A 1 79 ? -5.210 4.988 0.296 1.00 91.56 79 GLN A C 1
ATOM 629 O O . GLN A 1 79 ? -5.777 4.547 1.295 1.00 91.56 79 GLN A O 1
ATOM 634 N N . ASP A 1 80 ? -5.457 4.540 -0.936 1.00 89.44 80 ASP A N 1
ATOM 635 C CA . ASP A 1 80 ? -6.490 3.544 -1.229 1.00 89.44 80 ASP A CA 1
ATOM 636 C C . ASP A 1 80 ? -6.194 2.214 -0.532 1.00 89.44 80 ASP A C 1
ATOM 638 O O . ASP A 1 80 ? -7.086 1.591 0.041 1.00 89.44 80 ASP A O 1
ATOM 642 N N . LYS A 1 81 ? -4.921 1.804 -0.505 1.00 91.06 81 LYS A N 1
ATOM 643 C CA . LYS A 1 81 ? -4.493 0.568 0.160 1.00 91.06 81 LYS A CA 1
ATOM 644 C C . LYS A 1 81 ? -4.582 0.650 1.676 1.00 91.06 81 LYS A C 1
ATOM 646 O O . LYS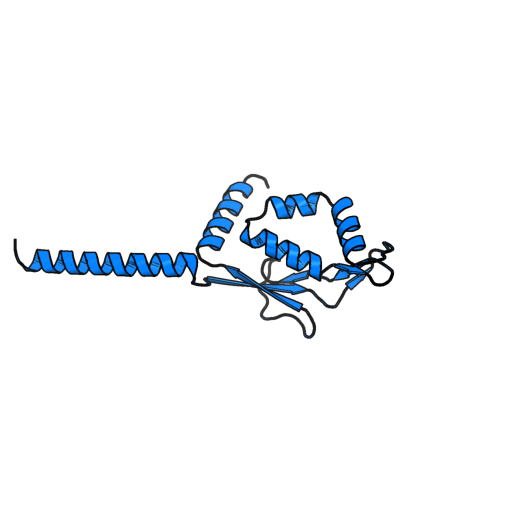 A 1 81 ? -5.014 -0.309 2.305 1.00 91.06 81 LYS A O 1
ATOM 651 N N . MET A 1 82 ? -4.236 1.786 2.272 1.00 91.12 82 MET A N 1
ATOM 652 C CA . MET A 1 82 ? -4.391 2.015 3.708 1.00 91.12 82 MET A CA 1
ATOM 653 C C . MET A 1 82 ? -5.865 2.025 4.116 1.00 91.12 82 MET A C 1
ATOM 655 O O . MET A 1 82 ? -6.195 1.452 5.153 1.00 91.12 82 MET A O 1
ATOM 659 N N . ARG A 1 83 ? -6.749 2.613 3.297 1.00 91.38 83 ARG A N 1
ATOM 660 C CA . ARG A 1 83 ? -8.203 2.556 3.511 1.00 91.38 83 ARG A CA 1
ATOM 661 C C . ARG A 1 83 ? -8.731 1.129 3.384 1.00 91.38 83 ARG A C 1
ATOM 663 O O . ARG A 1 83 ? -9.434 0.679 4.278 1.00 91.38 83 ARG A O 1
ATOM 670 N N . GLU A 1 84 ? -8.308 0.386 2.359 1.00 92.81 84 GLU A N 1
ATOM 671 C CA . GLU A 1 84 ? -8.661 -1.032 2.192 1.00 92.81 84 GLU A CA 1
ATOM 672 C C . GLU A 1 84 ? -8.249 -1.868 3.419 1.00 92.81 84 GLU A C 1
ATOM 674 O O . GLU A 1 84 ? -9.050 -2.636 3.952 1.00 92.81 84 GLU A O 1
ATOM 679 N N . ILE A 1 85 ? -7.013 -1.691 3.899 1.00 92.56 85 ILE A N 1
ATOM 680 C CA . ILE A 1 85 ? -6.498 -2.367 5.098 1.00 92.56 85 ILE A CA 1
ATOM 681 C C . ILE A 1 85 ? -7.328 -1.989 6.329 1.00 92.56 85 ILE A C 1
ATOM 683 O O . ILE A 1 85 ? -7.721 -2.867 7.096 1.00 92.56 85 ILE A O 1
ATOM 687 N N . PHE A 1 86 ? -7.609 -0.698 6.520 1.00 92.38 86 PHE A N 1
ATOM 688 C CA . PHE A 1 86 ? -8.408 -0.208 7.642 1.00 92.38 86 PHE A CA 1
ATOM 689 C C . PHE A 1 86 ? -9.811 -0.815 7.640 1.00 92.38 86 PHE A C 1
ATOM 691 O O . PHE A 1 86 ? -10.244 -1.368 8.654 1.00 92.38 86 PHE A O 1
ATOM 698 N N . ASP A 1 87 ? -10.475 -0.794 6.488 1.00 92.19 87 ASP A N 1
ATOM 699 C CA . ASP A 1 87 ? -11.834 -1.298 6.324 1.00 92.19 87 ASP A CA 1
ATOM 700 C C . ASP A 1 87 ? -11.933 -2.796 6.604 1.00 92.19 87 ASP A C 1
ATOM 702 O O . ASP A 1 87 ? -12.884 -3.233 7.249 1.00 92.19 87 ASP A O 1
ATOM 706 N N . LYS A 1 88 ? -10.933 -3.575 6.178 1.00 92.81 88 LYS A N 1
ATOM 707 C CA . LYS A 1 88 ? -10.855 -5.019 6.446 1.00 92.81 88 LYS A CA 1
ATOM 708 C C . LYS A 1 88 ? -10.448 -5.340 7.879 1.00 92.81 88 LYS A C 1
ATOM 710 O O . LYS A 1 88 ? -10.759 -6.421 8.383 1.00 92.81 88 LYS A O 1
ATOM 715 N N . SER A 1 89 ? -9.747 -4.420 8.537 1.00 93.75 89 SER A N 1
ATOM 716 C CA . SER A 1 89 ? -9.265 -4.621 9.900 1.00 93.75 89 SER A CA 1
ATOM 717 C C . SER A 1 89 ? -10.344 -4.412 10.961 1.00 93.75 89 SER A C 1
ATOM 719 O O . SER A 1 89 ? -10.219 -4.955 12.052 1.00 93.75 89 SER A O 1
ATOM 721 N N . ILE A 1 90 ? -11.408 -3.661 10.671 1.00 94.12 90 ILE A N 1
ATOM 722 C CA . ILE A 1 90 ? -12.422 -3.284 11.662 1.00 94.12 90 ILE A CA 1
ATOM 723 C C . ILE A 1 90 ? -13.756 -3.930 11.324 1.00 94.12 90 ILE A C 1
ATOM 725 O O . ILE A 1 90 ? -14.281 -3.760 10.226 1.00 94.12 90 ILE A O 1
ATOM 729 N N . PHE A 1 91 ? -14.340 -4.604 12.308 1.00 94.88 91 PHE A N 1
ATOM 730 C CA . PHE A 1 91 ? -15.665 -5.199 12.189 1.00 94.88 91 PHE A CA 1
ATOM 731 C C . PHE A 1 91 ? -16.439 -5.103 13.506 1.00 94.88 91 PHE A C 1
ATOM 733 O O . PHE A 1 91 ? -15.868 -4.836 14.569 1.00 94.88 91 PHE A O 1
ATOM 740 N N . CYS A 1 92 ? -17.751 -5.290 13.418 1.00 95.19 92 CYS A N 1
ATOM 741 C CA . CYS A 1 92 ? -18.679 -5.231 14.535 1.00 95.19 92 CYS A CA 1
ATOM 742 C C . CYS A 1 92 ? -19.231 -6.621 14.872 1.00 95.19 92 CYS A C 1
ATOM 744 O O . CYS A 1 92 ? -19.831 -7.286 14.029 1.00 95.19 92 CYS A O 1
ATOM 746 N N . GLU A 1 93 ? -19.079 -7.028 16.129 1.00 93.38 93 GLU A N 1
ATOM 747 C CA . GLU A 1 93 ? -19.647 -8.260 16.679 1.00 93.38 93 GLU A CA 1
ATOM 748 C C . GLU A 1 93 ? -20.138 -7.958 18.102 1.00 93.38 93 GLU A C 1
ATOM 750 O O . GLU A 1 93 ? -19.477 -8.287 19.080 1.00 93.38 93 GLU A O 1
ATOM 755 N N . GLU A 1 94 ? -21.263 -7.234 18.204 1.00 92.44 94 GLU A N 1
ATOM 756 C CA . GLU A 1 94 ? -21.790 -6.572 19.423 1.00 92.44 94 GLU A CA 1
ATOM 757 C C . GLU A 1 94 ? -20.932 -5.388 19.906 1.00 92.44 94 GLU A C 1
ATOM 759 O O . GLU A 1 94 ? -21.440 -4.286 20.151 1.00 92.44 94 GLU A O 1
ATOM 764 N N . THR A 1 95 ? -19.621 -5.592 19.969 1.00 95.31 95 THR A N 1
ATOM 765 C CA . THR A 1 95 ? -18.599 -4.570 20.182 1.00 95.31 95 THR A CA 1
ATOM 766 C C . THR A 1 95 ? -17.670 -4.477 18.975 1.00 95.31 95 THR A C 1
ATOM 768 O O . THR A 1 95 ? -17.571 -5.381 18.139 1.00 95.31 95 THR A O 1
ATOM 771 N N . CYS A 1 96 ? -16.992 -3.342 18.844 1.00 94.75 96 CYS A N 1
ATOM 772 C CA . CYS A 1 96 ? -15.992 -3.149 17.814 1.00 94.75 96 CYS A CA 1
ATOM 773 C C . CYS A 1 96 ? -14.785 -4.032 18.083 1.00 94.75 96 CYS A C 1
ATOM 775 O O . CYS A 1 96 ? -14.228 -4.048 19.185 1.00 94.75 96 CYS A O 1
ATOM 777 N N . ARG A 1 97 ? -14.338 -4.708 17.031 1.00 95.12 97 ARG A N 1
ATOM 778 C CA . ARG A 1 97 ? -13.139 -5.531 17.047 1.00 95.12 97 ARG A CA 1
ATOM 779 C C . ARG A 1 97 ? -12.185 -5.074 15.960 1.00 95.12 97 ARG A C 1
ATOM 781 O O . ARG A 1 97 ? -12.599 -4.709 14.860 1.00 95.12 97 ARG A O 1
ATOM 788 N N . ILE A 1 98 ? -10.899 -5.093 16.290 1.00 94.06 98 ILE A N 1
ATOM 789 C CA . ILE A 1 98 ? -9.816 -4.723 15.381 1.00 94.06 98 ILE A CA 1
ATOM 790 C C . ILE A 1 98 ? -8.923 -5.940 15.167 1.00 94.06 98 ILE A C 1
ATOM 792 O O . ILE A 1 98 ? -8.339 -6.470 16.115 1.00 94.06 98 ILE A O 1
ATOM 796 N N . LYS A 1 99 ? -8.815 -6.378 13.918 1.00 94.75 99 LYS A N 1
ATOM 797 C CA . LYS A 1 99 ? -7.884 -7.401 13.453 1.00 94.75 99 LYS A CA 1
ATOM 798 C C . LYS A 1 99 ? -6.456 -6.873 13.464 1.00 94.75 99 LYS A C 1
ATOM 800 O O . LYS A 1 99 ? -6.204 -5.713 13.136 1.00 94.75 99 LYS A O 1
ATOM 805 N N . SER A 1 100 ? -5.509 -7.731 13.827 1.00 91.81 100 SER A N 1
ATOM 806 C CA . SER A 1 100 ? -4.087 -7.389 13.735 1.00 91.81 100 SER A CA 1
ATOM 807 C C . SER A 1 100 ? -3.660 -7.238 12.272 1.00 91.81 100 SER A C 1
ATOM 809 O O . SER A 1 100 ? -4.084 -8.017 11.424 1.00 91.81 100 SER A O 1
ATOM 811 N N . VAL A 1 101 ? -2.793 -6.269 11.975 1.00 91.62 101 VAL A N 1
ATOM 812 C CA . VAL A 1 101 ? -2.217 -6.064 10.638 1.00 91.62 101 VAL A CA 1
ATOM 813 C C . VAL A 1 101 ? -0.701 -6.207 10.727 1.00 91.62 101 VAL A C 1
ATOM 815 O O . VAL A 1 101 ? -0.070 -5.602 11.595 1.00 91.62 101 VAL A O 1
ATOM 818 N N . TYR A 1 102 ? -0.108 -7.001 9.837 1.00 91.00 102 TYR A N 1
ATOM 819 C CA . TYR A 1 102 ? 1.342 -7.205 9.758 1.00 91.00 102 TYR A CA 1
ATOM 820 C C . TYR A 1 102 ? 1.786 -7.395 8.303 1.00 91.00 102 TYR A C 1
ATOM 822 O O . TYR A 1 102 ? 0.966 -7.689 7.443 1.00 91.00 102 TYR A O 1
ATOM 830 N N . GLY A 1 103 ? 3.074 -7.225 7.995 1.00 89.00 103 GLY A N 1
ATO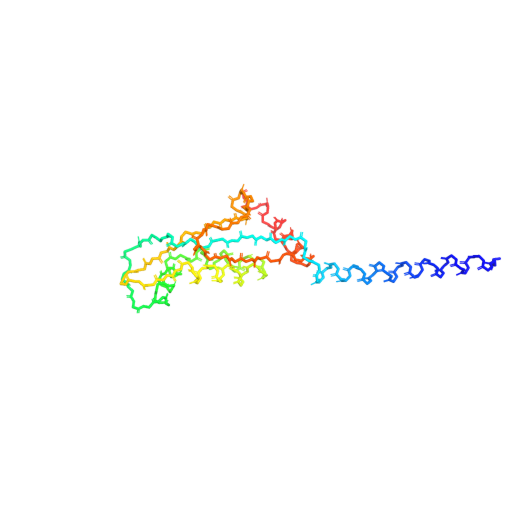M 831 C CA . GLY A 1 103 ? 3.565 -7.449 6.634 1.00 89.00 103 GLY A CA 1
ATOM 832 C C . GLY A 1 103 ? 4.862 -6.742 6.262 1.00 89.00 103 GLY A C 1
ATOM 833 O O . GLY A 1 103 ? 5.578 -6.208 7.118 1.00 89.00 103 GLY A O 1
ATOM 834 N N . ASP A 1 104 ? 5.134 -6.726 4.958 1.00 81.38 104 ASP A N 1
ATOM 835 C CA . ASP A 1 104 ? 6.253 -6.014 4.349 1.00 81.38 104 ASP A CA 1
ATOM 836 C C . ASP A 1 104 ? 6.103 -4.506 4.605 1.00 81.38 104 ASP A C 1
ATOM 838 O O . ASP A 1 104 ? 5.111 -3.890 4.225 1.00 81.38 104 ASP A O 1
ATOM 842 N N . GLY A 1 105 ? 7.097 -3.898 5.256 1.00 69.25 105 GLY A N 1
ATOM 843 C CA . GLY A 1 105 ? 7.063 -2.477 5.641 1.00 69.25 105 GLY A CA 1
ATOM 844 C C . GLY A 1 105 ? 6.997 -2.239 7.150 1.00 69.25 105 GLY A C 1
ATOM 845 O O . GLY A 1 105 ? 7.364 -1.161 7.606 1.00 69.25 105 GLY A O 1
ATOM 846 N N . PHE A 1 106 ? 6.687 -3.270 7.942 1.00 64.44 106 PHE A N 1
ATOM 847 C CA . PHE A 1 106 ? 6.778 -3.239 9.411 1.00 64.44 106 PHE A CA 1
ATOM 848 C C . PHE A 1 106 ? 8.138 -3.746 9.937 1.00 64.44 106 PHE A C 1
ATOM 850 O O . PHE A 1 106 ? 8.246 -4.275 11.041 1.00 64.44 106 PHE A O 1
ATOM 857 N N . GLY A 1 107 ? 9.199 -3.608 9.134 1.00 61.97 107 GLY A N 1
ATOM 858 C CA . GLY A 1 107 ? 10.575 -3.963 9.509 1.00 61.97 107 GLY A CA 1
ATOM 859 C C . GLY A 1 107 ? 11.019 -5.393 9.177 1.00 61.97 107 GLY A C 1
ATOM 860 O O . GLY A 1 107 ? 12.182 -5.725 9.401 1.00 61.97 107 GLY A O 1
ATOM 861 N N . LYS A 1 108 ? 10.148 -6.236 8.609 1.00 68.62 108 LYS A N 1
ATOM 862 C CA . LYS A 1 108 ? 10.510 -7.562 8.078 1.00 68.62 108 LYS A CA 1
ATOM 863 C C . LYS A 1 108 ? 9.815 -7.805 6.751 1.00 68.62 108 LYS A C 1
ATOM 865 O O . LYS A 1 108 ? 8.700 -7.330 6.564 1.00 68.62 108 LYS A O 1
ATOM 870 N N . SER A 1 109 ? 10.488 -8.525 5.855 1.00 79.06 109 SER A N 1
ATOM 871 C CA . SER A 1 109 ? 9.804 -9.092 4.699 1.00 79.06 109 SER A CA 1
ATOM 872 C C . SER A 1 109 ? 9.166 -10.419 5.096 1.00 79.06 109 SER A C 1
ATOM 874 O O . SER A 1 109 ? 9.775 -11.157 5.876 1.00 79.06 109 SER A O 1
ATOM 876 N N . ILE A 1 110 ? 7.967 -10.710 4.602 1.00 86.69 110 ILE A N 1
ATOM 877 C CA . ILE A 1 110 ? 7.245 -11.949 4.904 1.00 86.69 110 ILE A CA 1
ATOM 878 C C . ILE A 1 110 ? 7.036 -12.805 3.650 1.00 86.69 110 ILE A C 1
ATOM 880 O O . ILE A 1 110 ? 6.556 -12.342 2.616 1.00 86.69 110 ILE A O 1
ATOM 884 N N . ASP A 1 111 ? 7.340 -14.098 3.766 1.00 86.00 111 ASP A N 1
ATOM 885 C CA . ASP A 1 111 ? 7.206 -15.055 2.658 1.00 86.00 111 ASP A CA 1
ATOM 886 C C . ASP A 1 111 ? 5.747 -15.442 2.368 1.00 86.00 111 ASP A C 1
ATOM 888 O O . ASP A 1 111 ? 5.445 -15.935 1.278 1.00 86.00 111 ASP A O 1
ATOM 892 N N . GLY A 1 112 ? 4.821 -15.135 3.283 1.00 88.88 112 GLY A N 1
ATOM 893 C CA . GLY A 1 112 ? 3.381 -15.345 3.132 1.00 88.88 112 GLY A CA 1
ATOM 894 C C . GLY A 1 112 ? 2.594 -14.896 4.363 1.00 88.88 112 GLY A C 1
ATOM 895 O O . GLY A 1 112 ? 3.182 -14.597 5.403 1.00 88.88 112 GLY A O 1
ATOM 896 N N . CYS A 1 113 ? 1.268 -14.851 4.235 1.00 92.56 113 CYS A N 1
ATOM 897 C CA . CYS A 1 113 ? 0.360 -14.706 5.374 1.00 92.56 113 CYS A CA 1
ATOM 898 C C . CYS A 1 113 ? 0.106 -16.064 6.043 1.00 92.56 113 CYS A C 1
ATOM 900 O O . CYS A 1 113 ? 0.237 -17.113 5.405 1.00 92.56 113 CYS A O 1
ATOM 902 N N . ASN A 1 114 ? -0.270 -16.058 7.324 1.00 92.69 114 ASN A N 1
ATOM 903 C CA . ASN A 1 114 ? -0.690 -17.280 8.008 1.00 92.69 114 ASN A CA 1
ATOM 904 C C . ASN A 1 114 ? -1.982 -17.838 7.393 1.00 92.69 114 ASN A C 1
ATOM 906 O O . ASN A 1 114 ? -2.782 -17.116 6.799 1.00 92.69 114 ASN A O 1
ATOM 910 N N . THR A 1 115 ? -2.215 -19.139 7.570 1.00 92.56 115 THR A N 1
ATOM 911 C CA . THR A 1 115 ? -3.430 -19.792 7.075 1.00 92.56 115 THR A CA 1
ATOM 912 C C . THR A 1 115 ? -4.685 -19.132 7.643 1.00 92.56 115 THR A C 1
ATOM 914 O O . THR A 1 115 ? -4.887 -19.106 8.854 1.00 92.56 115 THR A O 1
ATOM 917 N N . GLY A 1 116 ? -5.553 -18.661 6.748 1.00 90.00 116 GLY A N 1
ATOM 918 C CA . GLY A 1 116 ? -6.817 -18.011 7.086 1.00 90.00 116 GLY A CA 1
ATOM 919 C C . GLY A 1 116 ? -6.735 -16.488 7.146 1.00 90.00 116 GLY A C 1
ATOM 920 O O . GLY A 1 116 ? -7.780 -15.855 7.023 1.00 90.00 116 GLY A O 1
ATOM 921 N N . ASP A 1 117 ? -5.543 -15.907 7.283 1.00 93.62 117 ASP A N 1
ATOM 922 C CA . ASP A 1 117 ? -5.376 -14.456 7.219 1.00 93.62 117 ASP A CA 1
ATOM 923 C C . ASP A 1 117 ? -5.683 -13.944 5.806 1.00 93.62 117 ASP A C 1
ATOM 925 O O . ASP A 1 117 ? -5.452 -14.631 4.806 1.00 93.62 117 ASP A O 1
ATOM 929 N N . GLU A 1 118 ? -6.198 -12.721 5.722 1.00 94.25 118 GLU A N 1
ATOM 930 C CA . GLU A 1 118 ? -6.485 -12.087 4.442 1.00 94.25 118 GLU A CA 1
ATOM 931 C C . GLU A 1 118 ? -5.234 -11.386 3.905 1.00 94.25 118 GLU A C 1
ATOM 933 O O . GLU A 1 118 ? -4.628 -10.554 4.583 1.00 94.25 118 GLU A O 1
ATOM 938 N N . GLU A 1 119 ? -4.849 -11.725 2.677 1.00 94.19 119 GLU A N 1
ATOM 939 C CA . GLU A 1 119 ? -3.679 -11.171 2.003 1.00 94.19 119 GLU A CA 1
ATOM 940 C C . GLU A 1 119 ? -4.068 -9.987 1.109 1.00 94.19 119 GLU A C 1
ATOM 942 O O . GLU A 1 119 ? -4.921 -10.096 0.227 1.00 94.19 119 GLU A O 1
ATOM 947 N N . ILE A 1 120 ? -3.395 -8.856 1.309 1.00 93.44 120 ILE A N 1
ATOM 948 C CA . ILE A 1 120 ? -3.501 -7.655 0.483 1.00 93.44 120 ILE A CA 1
ATOM 949 C C . ILE A 1 120 ? -2.139 -7.419 -0.168 1.00 93.44 120 ILE A C 1
ATOM 951 O O . ILE A 1 120 ? -1.139 -7.156 0.506 1.00 93.44 120 ILE A O 1
ATOM 955 N N . LEU A 1 121 ? -2.106 -7.499 -1.498 1.00 92.88 121 LEU A N 1
ATOM 956 C CA . LEU A 1 121 ? -0.911 -7.229 -2.291 1.00 92.88 121 LEU A CA 1
ATOM 957 C C . LEU A 1 121 ? -0.905 -5.772 -2.761 1.00 92.88 121 LEU A C 1
ATOM 959 O O . LEU A 1 121 ? -1.889 -5.258 -3.303 1.00 92.88 121 LEU A O 1
ATOM 963 N N . ILE A 1 122 ? 0.229 -5.111 -2.552 1.00 91.56 122 ILE A N 1
ATOM 964 C CA . ILE A 1 122 ? 0.492 -3.745 -2.993 1.00 91.56 122 ILE A CA 1
ATOM 965 C C . ILE A 1 122 ? 1.633 -3.801 -4.001 1.00 91.56 122 ILE A C 1
ATOM 967 O O . ILE A 1 122 ? 2.791 -4.024 -3.646 1.00 91.56 122 ILE A O 1
ATOM 971 N N . GLU A 1 123 ? 1.300 -3.609 -5.269 1.00 92.56 123 GLU A N 1
ATOM 972 C CA . GLU A 1 123 ? 2.267 -3.607 -6.362 1.00 92.56 123 GLU A CA 1
ATOM 973 C C . GLU A 1 123 ? 2.856 -2.209 -6.551 1.00 92.56 123 GLU A C 1
ATOM 975 O O . GLU A 1 123 ? 2.142 -1.226 -6.740 1.00 92.56 123 GLU A O 1
ATOM 980 N N . ILE A 1 124 ? 4.182 -2.125 -6.499 1.00 91.81 124 ILE A N 1
ATOM 981 C CA . ILE A 1 124 ? 4.946 -0.896 -6.689 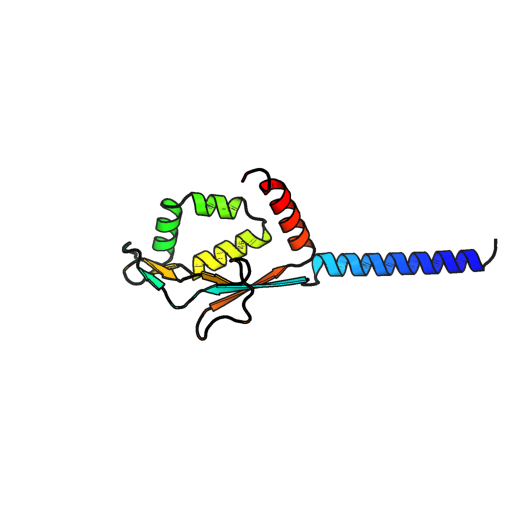1.00 91.81 124 ILE A CA 1
ATOM 982 C C . ILE A 1 124 ? 5.531 -0.917 -8.096 1.00 91.81 124 ILE A C 1
ATOM 984 O O . ILE A 1 124 ? 6.482 -1.661 -8.371 1.00 91.81 124 ILE A O 1
ATOM 988 N N . HIS A 1 125 ? 4.988 -0.081 -8.977 1.00 93.88 125 HIS A N 1
ATOM 989 C CA . HIS A 1 125 ? 5.573 0.167 -10.289 1.00 93.88 125 HIS A CA 1
ATOM 990 C C . HIS A 1 125 ? 6.546 1.349 -10.220 1.00 93.88 125 HIS A C 1
ATOM 9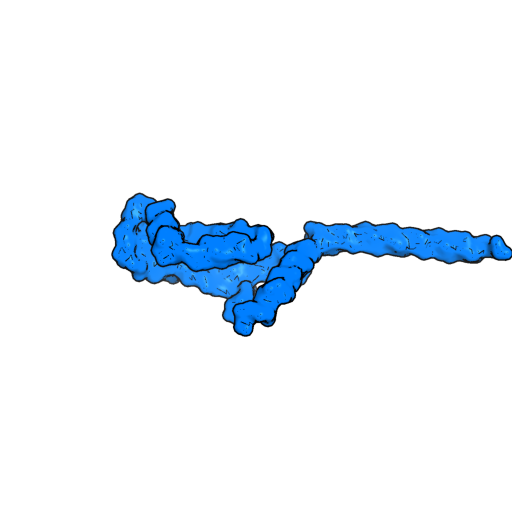92 O O . HIS A 1 125 ? 6.796 1.940 -9.162 1.00 93.88 125 HIS A O 1
ATOM 998 N N . GLY A 1 126 ? 7.159 1.680 -11.359 1.00 91.56 126 GLY A N 1
ATOM 999 C CA . GLY A 1 126 ? 8.164 2.739 -11.423 1.00 91.56 126 GLY A CA 1
ATOM 1000 C C . GLY A 1 126 ? 7.626 4.098 -10.970 1.00 91.56 126 GLY A C 1
ATOM 1001 O O . GLY A 1 126 ? 8.317 4.818 -10.246 1.00 91.56 126 GLY A O 1
ATOM 1002 N N . LYS A 1 127 ? 6.389 4.439 -11.346 1.00 94.12 127 LYS A N 1
ATOM 1003 C CA . LYS A 1 127 ? 5.744 5.693 -10.936 1.00 94.12 127 LYS A CA 1
ATOM 1004 C C . LYS A 1 127 ? 5.513 5.763 -9.421 1.00 94.12 127 LYS A C 1
ATOM 1006 O O . LYS A 1 127 ? 5.912 6.757 -8.815 1.00 94.12 127 LYS A O 1
ATOM 1011 N N . GLU A 1 128 ? 4.997 4.702 -8.797 1.00 93.69 128 GLU A N 1
ATOM 1012 C CA . GLU A 1 128 ? 4.768 4.644 -7.347 1.00 93.69 128 GLU A CA 1
ATOM 1013 C C . GLU A 1 128 ? 6.094 4.675 -6.582 1.00 93.69 128 GLU A C 1
ATOM 1015 O O . GLU A 1 128 ? 6.210 5.357 -5.566 1.00 93.69 128 GLU A O 1
ATOM 1020 N N . GLY A 1 129 ? 7.134 4.010 -7.097 1.00 91.19 129 GLY A N 1
ATOM 1021 C CA . GLY A 1 129 ? 8.476 4.062 -6.514 1.00 91.19 129 GLY A CA 1
ATOM 1022 C C . GLY A 1 129 ? 9.056 5.481 -6.489 1.00 91.19 129 GLY A C 1
ATOM 1023 O O . GLY A 1 129 ? 9.646 5.899 -5.490 1.00 91.19 129 GLY A O 1
ATOM 1024 N N . VAL A 1 130 ? 8.853 6.256 -7.560 1.00 92.12 130 VAL A N 1
ATOM 1025 C CA . VAL A 1 130 ? 9.264 7.668 -7.616 1.00 92.12 130 VAL A CA 1
ATOM 1026 C C . VAL A 1 130 ? 8.453 8.526 -6.640 1.00 92.12 130 VAL A C 1
ATOM 1028 O O . VAL A 1 130 ? 9.027 9.397 -5.984 1.00 92.12 130 VAL A O 1
ATOM 1031 N N . GLU A 1 131 ? 7.145 8.298 -6.519 1.00 91.81 131 GLU A N 1
ATOM 1032 C CA . GLU A 1 131 ? 6.291 9.000 -5.551 1.00 91.81 131 GLU A CA 1
ATOM 1033 C C . GLU A 1 131 ? 6.691 8.701 -4.104 1.00 91.81 131 GLU A C 1
ATOM 1035 O O . GLU A 1 131 ? 6.869 9.629 -3.315 1.00 91.81 131 GLU A O 1
ATOM 1040 N N . ALA A 1 132 ? 6.928 7.430 -3.771 1.00 89.31 132 ALA A N 1
ATOM 1041 C CA . ALA A 1 132 ? 7.399 7.014 -2.454 1.00 89.31 132 ALA A CA 1
ATOM 1042 C C . ALA A 1 132 ? 8.746 7.664 -2.098 1.00 89.31 132 ALA A C 1
ATOM 1044 O O . ALA A 1 132 ? 8.934 8.133 -0.975 1.00 89.31 132 ALA A O 1
ATOM 1045 N N . LEU A 1 133 ? 9.672 7.751 -3.061 1.00 89.94 133 LEU A N 1
ATOM 1046 C CA . LEU A 1 133 ? 10.965 8.408 -2.865 1.00 89.94 133 LEU A CA 1
ATOM 1047 C C . LEU A 1 133 ? 10.815 9.915 -2.606 1.00 89.94 133 LEU A C 1
ATOM 1049 O O . LEU A 1 133 ? 11.484 10.455 -1.723 1.00 89.94 133 LEU A O 1
ATOM 1053 N N . LYS A 1 134 ? 9.947 10.601 -3.364 1.00 91.06 134 LYS A N 1
ATOM 1054 C CA . LYS A 1 134 ? 9.653 12.030 -3.152 1.00 91.06 134 LYS A CA 1
ATOM 1055 C C . LYS A 1 134 ? 9.068 12.261 -1.763 1.00 91.06 134 LYS A C 1
ATOM 1057 O O . LYS A 1 134 ? 9.585 13.094 -1.023 1.00 91.06 134 LYS A O 1
ATOM 1062 N N . PHE A 1 135 ? 8.080 11.455 -1.389 1.00 90.25 135 PHE A N 1
ATOM 1063 C CA . PHE A 1 135 ? 7.458 11.512 -0.073 1.00 90.25 135 PHE A CA 1
ATOM 1064 C C . PHE A 1 135 ? 8.471 11.291 1.059 1.00 90.25 135 PHE A C 1
ATOM 1066 O O . PHE A 1 135 ? 8.507 12.064 2.018 1.00 90.25 135 PHE A O 1
ATOM 1073 N N . ALA A 1 136 ? 9.344 10.287 0.937 1.00 88.50 136 ALA A N 1
ATOM 1074 C CA . ALA A 1 136 ? 10.391 10.034 1.924 1.00 88.50 136 ALA A CA 1
ATOM 1075 C C . ALA A 1 136 ? 11.344 11.230 2.061 1.00 88.50 136 ALA A C 1
ATOM 1077 O O . ALA A 1 136 ? 11.668 11.628 3.176 1.00 88.50 136 ALA A O 1
ATOM 1078 N N . LYS A 1 137 ? 11.749 11.849 0.945 1.00 90.38 137 LYS A N 1
ATOM 1079 C CA . LYS A 1 137 ? 12.637 13.021 0.941 1.00 90.38 137 LYS A CA 1
ATOM 1080 C C . LYS A 1 137 ? 12.001 14.255 1.591 1.00 90.38 137 LYS A C 1
ATOM 1082 O O . LYS A 1 137 ? 12.697 15.023 2.251 1.00 90.38 137 LYS A O 1
ATOM 1087 N N . GLU A 1 138 ? 10.702 14.461 1.400 1.00 89.62 138 GLU A N 1
ATOM 1088 C CA . GLU A 1 138 ? 9.965 15.593 1.979 1.00 89.62 138 GLU A CA 1
ATOM 1089 C C . GLU A 1 138 ? 9.750 15.446 3.492 1.00 89.62 138 GLU A C 1
ATOM 1091 O O . GLU A 1 138 ? 9.629 16.448 4.200 1.00 89.62 138 GLU A O 1
ATOM 1096 N N . ASN A 1 139 ? 9.752 14.209 3.997 1.00 84.81 139 ASN A N 1
ATOM 1097 C CA . ASN A 1 139 ? 9.487 13.906 5.404 1.00 84.81 139 ASN A CA 1
ATOM 1098 C C . ASN A 1 139 ? 10.730 13.478 6.202 1.00 84.81 139 ASN A C 1
ATOM 1100 O O . ASN A 1 139 ? 10.705 13.545 7.429 1.00 84.81 139 ASN A O 1
ATOM 1104 N N . SER A 1 140 ? 11.852 13.147 5.552 1.00 76.19 140 SER A N 1
ATOM 1105 C CA . SER A 1 140 ? 13.106 12.752 6.218 1.00 76.19 140 SER A CA 1
ATOM 1106 C C . SER A 1 140 ? 13.764 13.858 7.055 1.00 76.19 140 SER A C 1
ATOM 1108 O O . SER A 1 140 ? 14.710 13.579 7.780 1.00 76.19 140 SER A O 1
ATOM 1110 N N . GLY A 1 141 ? 13.297 15.108 6.950 1.00 63.19 141 GLY A N 1
ATOM 1111 C CA . GLY A 1 141 ? 13.772 16.249 7.747 1.00 63.19 141 GLY A CA 1
ATOM 1112 C C . GLY A 1 141 ? 12.828 16.698 8.868 1.00 63.19 141 GLY A C 1
ATOM 1113 O O . GLY A 1 141 ? 13.103 17.714 9.499 1.00 63.19 141 GLY A O 1
ATOM 1114 N N . LYS A 1 142 ? 11.705 15.999 9.085 1.00 57.31 142 LYS A N 1
ATOM 1115 C CA . LYS A 1 142 ? 10.690 16.341 10.102 1.00 57.31 142 LYS A CA 1
ATOM 1116 C C . LYS A 1 142 ? 10.675 15.385 11.304 1.00 57.31 142 LYS A C 1
ATOM 1118 O O . LYS A 1 142 ? 9.764 15.480 12.122 1.00 57.31 142 LYS A O 1
ATOM 1123 N N . SER A 1 143 ? 11.639 14.465 11.385 1.00 47.47 143 SER A N 1
ATOM 1124 C CA . SER A 1 143 ? 11.746 13.474 12.462 1.00 47.47 143 SER A CA 1
ATOM 1125 C C . SER A 1 143 ? 12.777 13.850 13.513 1.00 47.47 143 SER A C 1
ATOM 1127 O O . SER A 1 143 ? 13.762 14.536 13.164 1.00 47.47 143 SER A O 1
#

Sequence (143 aa):
MGKIFKILLLVFLVILLAAGVAGIYFYNYYVFKTMRVCVSNESKDIQLNCTSDLDCRTKILENNTKFEEMIANAPVFMQDKMREIFDKSIFCEETCRIKSVYGDGFGKSIDGCNTGDEEILIEIHGKEGVEALKFAKENSGKS